Protein AF-A0A9N9K670-F1 (afdb_monomer_lite)

Organism: NCBI:txid1348616

Foldseek 3Di:
DCCVVPNDWDADPVRHTDDDDPVVVVVVVVVLVVPDDPVLVVLVCLQVLVDPDPVSPRSVVHDDPVSPVVNVVVVCVSVVVVVVD

Radius of gyration: 17.79 Å; chains: 1; bounding box: 36×34×44 Å

Sequence (85 aa):
RNWMANGEFQFTKSKNFKKPAYNLMCQWIIETWEDISTEIIEKFFKKYSISNKLDRSKDYLMHSEEKNNELEELFIILTEDLEND

Structure (mmCIF, N/CA/C/O backbone):
data_AF-A0A9N9K670-F1
#
_entry.id   AF-A0A9N9K670-F1
#
loop_
_atom_site.group_PDB
_atom_site.id
_atom_site.type_symbol
_atom_site.label_atom_id
_atom_site.label_alt_id
_atom_site.label_comp_id
_atom_site.label_asym_id
_atom_site.label_entity_id
_atom_site.label_seq_id
_atom_site.pdbx_PDB_ins_code
_atom_site.Cartn_x
_atom_site.Cartn_y
_atom_site.Cartn_z
_atom_site.occupancy
_atom_site.B_iso_or_equiv
_atom_site.auth_seq_id
_atom_site.auth_comp_id
_atom_site.auth_asym_id
_atom_site.auth_atom_id
_atom_site.pdbx_PDB_model_num
ATOM 1 N N . ARG A 1 1 ? -2.188 13.862 6.185 1.00 43.75 1 ARG A N 1
ATOM 2 C CA . ARG A 1 1 ? -2.270 13.286 7.562 1.00 43.75 1 ARG A CA 1
ATOM 3 C C . ARG A 1 1 ? -3.686 13.084 8.043 1.00 43.75 1 ARG A C 1
ATOM 5 O O . ARG A 1 1 ? -3.895 12.675 9.187 1.00 43.75 1 ARG A O 1
ATOM 12 N N . ASN A 1 2 ? -4.687 13.405 7.219 1.00 49.38 2 ASN A N 1
ATOM 13 C CA . ASN A 1 2 ? -6.058 13.490 7.696 1.00 49.38 2 ASN A CA 1
ATOM 14 C C . ASN A 1 2 ? -6.582 12.117 8.132 1.00 49.38 2 ASN A C 1
ATOM 16 O O . ASN A 1 2 ? -7.336 12.032 9.087 1.00 49.38 2 ASN A O 1
ATOM 20 N N . TRP A 1 3 ? -6.124 11.038 7.500 1.00 58.53 3 TRP A N 1
ATOM 21 C CA . TRP A 1 3 ? -6.541 9.684 7.845 1.00 58.53 3 TRP A CA 1
ATOM 22 C C . TRP A 1 3 ? -5.900 9.169 9.147 1.00 58.53 3 TRP A C 1
ATOM 24 O O . TRP A 1 3 ? -6.603 8.555 9.935 1.00 58.53 3 TRP A O 1
ATOM 34 N N . MET A 1 4 ? -4.622 9.460 9.443 1.00 57.62 4 MET A N 1
ATOM 35 C CA . MET A 1 4 ? -3.979 9.087 10.722 1.00 57.62 4 MET A CA 1
ATOM 36 C C . MET A 1 4 ? -4.460 9.931 11.907 1.00 57.62 4 MET A C 1
ATOM 38 O O . MET A 1 4 ? -4.485 9.454 13.039 1.00 57.62 4 MET A O 1
ATOM 42 N N . ALA A 1 5 ? -4.837 11.186 11.656 1.00 61.34 5 ALA A N 1
ATOM 43 C CA . ALA A 1 5 ? -5.315 12.099 12.692 1.00 61.34 5 ALA A CA 1
ATOM 44 C C . ALA A 1 5 ? -6.842 12.044 12.894 1.00 61.34 5 ALA A C 1
ATOM 46 O O . ALA A 1 5 ? -7.305 12.200 14.020 1.00 61.34 5 ALA A O 1
ATOM 47 N N . ASN A 1 6 ? -7.615 11.803 11.827 1.00 62.75 6 ASN A N 1
ATOM 48 C CA . ASN A 1 6 ? -9.087 11.848 11.811 1.00 62.75 6 ASN A CA 1
ATOM 49 C C . ASN A 1 6 ? -9.744 10.550 11.310 1.00 62.75 6 ASN A C 1
ATOM 51 O O . ASN A 1 6 ? -10.953 10.522 11.085 1.00 62.75 6 ASN A O 1
ATOM 55 N N . GLY A 1 7 ? -8.977 9.476 11.122 1.00 64.88 7 GLY A N 1
ATOM 56 C CA . GLY A 1 7 ? -9.515 8.158 10.801 1.00 64.88 7 GLY A CA 1
ATOM 57 C C . GLY A 1 7 ? -10.316 7.558 11.955 1.00 64.88 7 GLY A C 1
ATOM 58 O O . GLY A 1 7 ? -10.184 7.943 13.119 1.00 64.88 7 GLY A O 1
ATOM 59 N N . GLU A 1 8 ? -11.163 6.582 11.638 1.00 65.81 8 GLU A N 1
ATOM 60 C CA . GLU A 1 8 ? -11.928 5.860 12.651 1.00 65.81 8 GLU A CA 1
ATOM 61 C C . GLU A 1 8 ? -11.015 4.912 13.443 1.00 65.81 8 GLU A C 1
ATOM 63 O O . GLU A 1 8 ? -10.784 3.761 13.067 1.00 65.81 8 GLU A O 1
ATOM 68 N N . PHE A 1 9 ? -10.499 5.385 14.578 1.00 72.44 9 PHE A N 1
ATOM 69 C CA . PHE A 1 9 ? -9.726 4.562 15.505 1.00 72.44 9 PHE A CA 1
ATOM 70 C C . PHE A 1 9 ? -10.568 4.153 16.703 1.00 72.44 9 PHE A C 1
ATOM 72 O O . PHE A 1 9 ? -11.231 4.964 17.348 1.00 72.44 9 PHE A O 1
ATOM 79 N N . GLN A 1 10 ? -10.491 2.874 17.058 1.00 76.81 10 GLN A N 1
ATOM 80 C CA . GLN A 1 10 ? -11.058 2.381 18.304 1.00 76.81 10 GLN A CA 1
ATOM 81 C C . GLN A 1 10 ? -9.951 2.110 19.311 1.00 76.81 10 GLN A C 1
ATOM 83 O O . GLN A 1 10 ? -8.907 1.562 18.969 1.00 76.81 10 GLN A O 1
ATOM 88 N N . PHE A 1 11 ? -10.213 2.402 20.581 1.00 80.06 11 PHE A N 1
ATOM 89 C CA . PHE A 1 11 ? -9.327 2.031 21.678 1.00 80.06 11 PHE A CA 1
ATOM 90 C C . PHE A 1 11 ? -9.789 0.732 22.341 1.00 80.06 11 PHE A C 1
ATOM 92 O O . PHE A 1 11 ? -10.981 0.434 22.462 1.00 80.06 11 PHE A O 1
ATOM 99 N N . THR A 1 12 ? -8.830 -0.078 22.772 1.00 83.69 12 THR A N 1
ATOM 100 C CA . THR A 1 12 ? -9.060 -1.190 23.698 1.00 83.69 12 THR A CA 1
ATOM 101 C C . THR A 1 12 ? -9.458 -0.641 25.069 1.00 83.69 12 THR A C 1
ATOM 103 O O . THR A 1 12 ? -9.219 0.526 25.382 1.00 83.69 12 THR A O 1
ATOM 106 N N . LYS A 1 13 ? -10.014 -1.491 25.942 1.00 83.75 13 LYS A N 1
ATOM 107 C CA . LYS A 1 13 ? -10.317 -1.104 27.334 1.00 83.75 13 LYS A CA 1
ATOM 108 C C . LYS A 1 13 ? -9.080 -0.589 28.090 1.00 83.75 13 LYS A C 1
ATOM 110 O O . LYS A 1 13 ? -9.219 0.241 28.979 1.00 83.75 13 LYS A O 1
ATOM 115 N N . SER A 1 14 ? -7.886 -1.027 27.690 1.00 87.94 14 SER A N 1
ATOM 116 C CA . SER A 1 14 ? -6.597 -0.593 28.243 1.00 87.94 14 SER A CA 1
ATOM 117 C C . SER A 1 14 ? -6.004 0.641 27.547 1.00 87.94 14 SER A C 1
ATOM 119 O O . SER A 1 14 ? -4.828 0.923 27.736 1.00 87.94 14 SER A O 1
ATOM 121 N N . LYS A 1 15 ? -6.787 1.366 26.731 1.00 82.38 15 LYS A N 1
ATOM 122 C CA . LYS A 1 15 ? -6.383 2.570 25.973 1.00 82.38 15 LYS A CA 1
ATOM 123 C C . LYS A 1 15 ? -5.305 2.372 24.897 1.00 82.38 15 LYS A C 1
ATOM 125 O O . LYS A 1 15 ? -4.829 3.349 24.336 1.00 82.38 15 LYS A O 1
ATOM 130 N N . ASN A 1 16 ? -4.972 1.136 24.536 1.00 83.81 16 ASN A N 1
ATOM 131 C CA . ASN A 1 16 ? -4.173 0.868 23.335 1.00 83.81 16 ASN A CA 1
ATOM 132 C C . ASN A 1 16 ? -5.050 0.966 22.084 1.00 83.81 16 ASN A C 1
ATOM 134 O O . ASN A 1 16 ? -6.233 0.624 22.162 1.00 83.81 16 ASN A O 1
ATOM 138 N N . PHE A 1 17 ? -4.486 1.347 20.937 1.00 81.69 17 PHE A N 1
ATOM 139 C CA . PHE A 1 17 ? -5.189 1.273 19.654 1.00 81.69 17 PHE A CA 1
ATOM 140 C C . PHE A 1 17 ? -5.642 -0.161 19.366 1.00 81.69 17 PHE A C 1
ATOM 142 O O . PHE A 1 17 ? -4.885 -1.121 19.534 1.00 81.69 17 PHE A O 1
ATOM 149 N N . LYS A 1 18 ? -6.896 -0.325 18.948 1.00 83.12 18 LYS A N 1
ATOM 150 C CA . LYS A 1 18 ? -7.355 -1.585 18.372 1.00 83.12 18 LYS A CA 1
ATOM 151 C C . LYS A 1 18 ? -6.778 -1.718 16.975 1.00 83.12 18 LYS A C 1
ATOM 153 O O . LYS A 1 18 ? -6.711 -0.749 16.223 1.00 83.12 18 LYS A O 1
ATOM 158 N N . LYS A 1 19 ? -6.450 -2.957 16.618 1.00 82.62 19 LYS A N 1
ATOM 159 C CA . LYS A 1 19 ? -6.162 -3.316 15.235 1.00 82.62 19 LYS A CA 1
ATOM 160 C C . LYS A 1 19 ? -7.366 -2.928 14.352 1.00 82.62 19 LYS A C 1
ATOM 162 O O . LYS A 1 19 ? -8.491 -3.285 14.722 1.00 82.62 19 LYS A O 1
ATOM 167 N N . PRO A 1 20 ? -7.149 -2.250 13.213 1.00 81.50 20 PRO A N 1
ATOM 168 C CA . PRO A 1 20 ? -8.185 -2.025 12.213 1.00 81.50 20 PRO A CA 1
ATOM 169 C C . PRO A 1 20 ? -8.796 -3.347 11.737 1.00 81.50 20 PRO A C 1
ATOM 171 O O . PRO A 1 20 ? -8.152 -4.402 11.762 1.00 81.50 20 PRO A O 1
ATOM 174 N N . ALA A 1 21 ? -10.048 -3.306 11.293 1.00 85.50 21 ALA A N 1
ATOM 175 C CA . ALA A 1 21 ? -10.674 -4.478 10.701 1.00 85.50 21 ALA A CA 1
ATOM 176 C C . ALA A 1 21 ? -9.968 -4.859 9.383 1.00 85.50 21 ALA A C 1
ATOM 178 O O . ALA A 1 21 ? -9.436 -4.000 8.679 1.00 85.50 21 ALA A O 1
ATOM 179 N N . TYR A 1 22 ? -9.940 -6.153 9.048 1.00 87.19 22 TYR A N 1
ATOM 180 C CA . TYR A 1 22 ? -9.211 -6.634 7.866 1.00 87.19 22 TYR A CA 1
ATOM 181 C C . TYR A 1 22 ? -9.710 -6.010 6.564 1.00 87.19 22 TYR A C 1
ATOM 183 O O . TYR A 1 22 ? -8.897 -5.651 5.724 1.00 87.19 22 TYR A O 1
ATOM 191 N N . ASN A 1 23 ? -11.0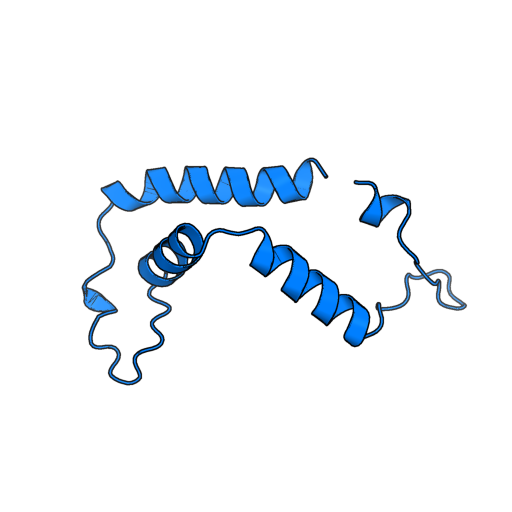24 -5.836 6.423 1.00 87.44 23 ASN A N 1
ATOM 192 C CA . ASN A 1 23 ? -11.629 -5.175 5.270 1.00 87.44 23 ASN A CA 1
ATOM 193 C C . ASN A 1 23 ? -11.107 -3.744 5.089 1.00 87.44 23 ASN A C 1
ATOM 195 O O . ASN A 1 23 ? -10.806 -3.358 3.968 1.00 87.44 23 ASN A O 1
ATOM 199 N N . LEU A 1 24 ? -10.946 -2.997 6.186 1.00 83.31 24 LEU A N 1
ATOM 200 C CA . LEU A 1 24 ? -10.428 -1.633 6.149 1.00 83.31 24 LEU A CA 1
ATOM 201 C C . LEU A 1 24 ? -8.951 -1.609 5.734 1.00 83.31 24 LEU A C 1
ATOM 203 O O . LEU A 1 24 ? -8.569 -0.818 4.883 1.00 83.31 24 LEU A O 1
ATOM 207 N N . MET A 1 25 ? -8.133 -2.532 6.255 1.00 84.69 25 MET A N 1
ATOM 208 C CA . MET A 1 25 ? -6.741 -2.653 5.803 1.00 84.69 25 MET A CA 1
ATOM 209 C C . MET A 1 25 ? -6.642 -3.046 4.324 1.00 84.69 25 MET A C 1
ATOM 211 O O . MET A 1 25 ? -5.804 -2.513 3.610 1.00 84.69 25 MET A O 1
ATOM 215 N N . CYS A 1 26 ? -7.483 -3.972 3.854 1.00 88.75 26 CYS A N 1
ATOM 216 C CA . CYS A 1 26 ? -7.514 -4.357 2.444 1.00 88.75 26 CYS A CA 1
ATOM 217 C C . CYS A 1 26 ? -7.924 -3.191 1.545 1.00 88.75 26 CYS A C 1
ATOM 219 O O . CYS A 1 26 ? -7.341 -3.034 0.480 1.00 88.75 26 CYS A O 1
ATOM 221 N N . GLN A 1 27 ? -8.890 -2.381 1.979 1.00 86.56 27 GLN A N 1
ATOM 222 C CA . GLN A 1 27 ? -9.303 -1.186 1.256 1.00 86.56 27 GLN A CA 1
ATOM 223 C C . GLN A 1 27 ? -8.148 -0.190 1.129 1.00 86.56 27 GLN A C 1
ATOM 225 O O . GLN A 1 27 ? -7.840 0.203 0.013 1.00 86.56 27 GLN A O 1
ATOM 230 N N . TRP A 1 28 ? -7.446 0.123 2.224 1.00 84.50 28 TRP A N 1
ATOM 231 C CA . TRP A 1 28 ? -6.277 1.010 2.170 1.00 84.50 28 TRP A CA 1
ATOM 232 C C . TRP A 1 28 ? -5.199 0.496 1.227 1.00 84.50 28 TRP A C 1
ATOM 234 O O . TRP A 1 28 ? -4.655 1.258 0.442 1.00 84.50 28 TRP A O 1
ATOM 244 N N . ILE A 1 29 ? -4.917 -0.808 1.278 1.00 85.00 29 ILE A N 1
ATOM 245 C CA . ILE A 1 29 ? -3.963 -1.431 0.362 1.00 85.00 29 ILE A CA 1
ATOM 246 C C . ILE A 1 29 ? -4.414 -1.191 -1.084 1.00 85.00 29 ILE A C 1
ATOM 248 O O . ILE A 1 29 ? -3.621 -0.696 -1.872 1.00 85.00 29 ILE A O 1
ATOM 252 N N . ILE A 1 30 ? -5.667 -1.501 -1.428 1.00 88.00 30 ILE A N 1
ATOM 253 C CA . ILE A 1 30 ? -6.196 -1.321 -2.790 1.00 88.00 30 ILE A CA 1
ATOM 254 C C . ILE A 1 30 ? -6.101 0.142 -3.234 1.00 88.00 30 ILE A C 1
ATOM 256 O O . ILE A 1 30 ? -5.522 0.393 -4.282 1.00 88.00 30 ILE A O 1
ATOM 260 N N . GLU A 1 31 ? -6.601 1.080 -2.428 1.00 85.75 31 GLU A N 1
ATOM 261 C CA . GLU A 1 31 ? -6.585 2.518 -2.734 1.00 85.75 31 GLU A CA 1
ATOM 262 C C . GLU A 1 31 ? -5.150 3.011 -2.980 1.00 85.75 31 GLU A C 1
ATOM 264 O O . GLU A 1 31 ? -4.867 3.622 -4.004 1.00 85.75 31 GLU A O 1
ATOM 269 N N . THR A 1 32 ? -4.202 2.640 -2.113 1.00 82.88 32 THR A N 1
ATOM 270 C CA . THR A 1 32 ? -2.786 2.994 -2.301 1.00 82.88 32 THR A CA 1
ATOM 271 C C . THR A 1 32 ? -2.189 2.374 -3.567 1.00 82.88 32 THR A C 1
ATOM 273 O O . THR A 1 32 ? -1.393 3.013 -4.247 1.00 82.88 32 THR A O 1
ATOM 276 N N . TRP A 1 33 ? -2.539 1.131 -3.908 1.00 84.69 33 TRP A N 1
ATOM 277 C CA . TRP A 1 33 ? -2.054 0.507 -5.144 1.00 84.69 33 TRP A CA 1
ATOM 278 C C . TRP A 1 33 ? -2.655 1.142 -6.404 1.00 84.69 33 TRP A C 1
ATOM 280 O O . TRP A 1 33 ? -1.994 1.121 -7.439 1.00 84.69 33 TRP A O 1
ATOM 290 N N . GLU A 1 34 ? -3.873 1.685 -6.334 1.00 86.81 34 GLU A N 1
ATOM 291 C CA . GLU A 1 34 ? -4.517 2.400 -7.444 1.00 86.81 34 GLU A CA 1
ATOM 292 C C . GLU A 1 34 ? -3.864 3.764 -7.718 1.00 86.81 34 GLU A C 1
ATOM 294 O O . GLU A 1 34 ? -3.789 4.177 -8.877 1.00 86.81 34 GLU A O 1
ATOM 299 N N . ASP A 1 35 ? -3.322 4.416 -6.687 1.00 85.19 35 ASP A N 1
ATOM 300 C CA . ASP A 1 35 ? -2.618 5.700 -6.809 1.0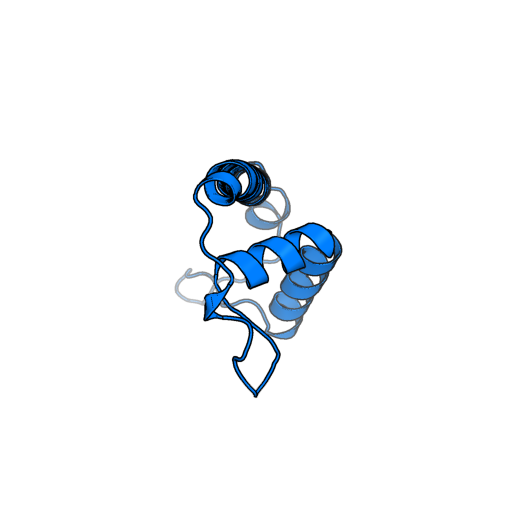0 85.19 35 ASP A CA 1
ATOM 301 C C . ASP A 1 35 ? -1.205 5.566 -7.415 1.00 85.19 35 ASP A C 1
ATOM 303 O O . ASP A 1 35 ? -0.645 6.530 -7.947 1.00 85.19 35 ASP A O 1
ATOM 307 N N . ILE A 1 36 ? -0.612 4.367 -7.380 1.00 84.38 36 ILE A N 1
ATOM 308 C CA . ILE A 1 36 ? 0.741 4.117 -7.890 1.00 84.38 36 ILE A CA 1
ATOM 309 C C . ILE A 1 36 ? 0.678 3.652 -9.347 1.00 84.38 36 ILE A C 1
ATOM 311 O O . ILE A 1 36 ? 0.039 2.657 -9.691 1.00 84.38 36 ILE A O 1
ATOM 315 N N . SER A 1 37 ? 1.430 4.317 -10.230 1.00 86.31 37 SER A N 1
ATOM 316 C CA . SER A 1 37 ? 1.474 3.917 -11.638 1.00 86.31 37 SER A CA 1
ATOM 317 C C . SER A 1 37 ? 2.080 2.518 -11.824 1.00 86.31 37 SER A C 1
ATOM 319 O O . SER A 1 37 ? 3.093 2.147 -11.221 1.00 86.31 37 SER A O 1
ATOM 321 N N . THR A 1 38 ? 1.501 1.738 -12.739 1.00 84.38 38 THR A N 1
ATOM 322 C CA . THR A 1 38 ? 1.984 0.385 -13.064 1.00 84.38 38 THR A CA 1
ATOM 323 C C . THR A 1 38 ? 3.432 0.380 -13.550 1.00 84.38 38 THR A C 1
ATOM 325 O O . THR A 1 38 ? 4.156 -0.583 -13.312 1.00 84.38 38 THR A O 1
ATOM 328 N N . GLU A 1 39 ? 3.886 1.460 -14.192 1.00 83.88 39 GLU A N 1
ATOM 329 C CA . GLU A 1 39 ? 5.276 1.616 -14.626 1.00 83.88 39 GLU A CA 1
ATOM 330 C C . GLU A 1 39 ? 6.246 1.641 -13.437 1.00 83.88 39 GLU A C 1
ATOM 332 O O . GLU A 1 39 ? 7.286 0.978 -13.473 1.00 83.88 39 GLU A O 1
ATOM 337 N N . ILE A 1 40 ? 5.896 2.365 -12.370 1.00 82.25 40 ILE A N 1
ATOM 338 C CA . ILE A 1 40 ? 6.691 2.431 -11.141 1.00 82.25 40 ILE A CA 1
ATOM 339 C C . ILE A 1 40 ? 6.747 1.042 -10.502 1.00 82.25 40 ILE A C 1
ATOM 341 O O . ILE A 1 40 ? 7.838 0.528 -10.248 1.00 82.25 40 ILE A O 1
ATOM 345 N N . ILE A 1 41 ? 5.593 0.388 -10.340 1.00 82.12 41 ILE A N 1
ATOM 346 C CA . ILE A 1 41 ? 5.498 -0.965 -9.771 1.00 82.12 41 ILE A CA 1
ATOM 347 C C . ILE A 1 41 ? 6.387 -1.933 -10.553 1.00 82.12 41 ILE A C 1
ATOM 349 O O . ILE A 1 41 ? 7.218 -2.636 -9.976 1.00 82.12 41 ILE A O 1
ATOM 353 N N . GLU A 1 42 ? 6.276 -1.939 -11.880 1.00 80.88 42 GLU A N 1
ATOM 354 C CA . GLU A 1 42 ? 7.092 -2.804 -12.718 1.00 80.88 42 GLU A CA 1
ATOM 355 C C . GLU A 1 42 ? 8.588 -2.537 -12.558 1.00 80.88 42 GLU A C 1
ATOM 357 O O . GLU A 1 42 ? 9.354 -3.497 -12.479 1.00 80.88 42 GLU A O 1
ATOM 362 N N . LYS A 1 43 ? 9.019 -1.268 -12.527 1.00 77.56 43 LYS A N 1
ATOM 363 C CA . LYS A 1 43 ? 10.435 -0.902 -12.366 1.00 77.56 43 LYS A CA 1
ATOM 364 C C . LYS A 1 43 ? 10.985 -1.349 -11.009 1.00 77.56 43 LYS A C 1
ATOM 366 O O . LYS A 1 43 ? 12.082 -1.910 -10.970 1.00 77.56 43 LYS A O 1
ATOM 371 N N . PHE A 1 44 ? 10.225 -1.176 -9.928 1.00 78.88 44 PHE A N 1
ATOM 372 C CA . PHE A 1 44 ? 10.610 -1.625 -8.588 1.00 78.88 44 PHE A CA 1
ATOM 373 C C . PHE A 1 44 ? 10.746 -3.145 -8.513 1.00 78.88 44 PHE A C 1
ATOM 375 O O . PHE A 1 44 ? 11.797 -3.659 -8.130 1.00 78.88 44 PHE A O 1
ATOM 382 N N . PHE A 1 45 ? 9.717 -3.875 -8.942 1.00 78.88 45 PHE A N 1
ATOM 383 C CA . PHE A 1 45 ? 9.722 -5.339 -8.909 1.00 78.88 45 PHE A CA 1
ATOM 384 C C . PHE A 1 45 ? 10.883 -5.907 -9.726 1.00 78.88 45 PHE A C 1
ATOM 386 O O . PHE A 1 45 ? 11.589 -6.808 -9.281 1.00 78.88 45 PHE A O 1
ATOM 393 N N . LYS A 1 46 ? 11.149 -5.306 -10.884 1.00 75.25 46 LYS A N 1
ATOM 394 C CA . LYS A 1 46 ? 12.312 -5.596 -11.718 1.00 75.25 46 LYS A CA 1
ATOM 395 C C . LYS A 1 46 ? 13.643 -5.334 -10.986 1.00 75.25 46 LYS A C 1
ATOM 397 O O . LYS A 1 46 ? 14.465 -6.241 -10.904 1.00 75.25 46 LYS A O 1
ATOM 402 N N . LYS A 1 47 ? 13.864 -4.148 -10.401 1.00 73.56 47 LYS A N 1
ATOM 403 C CA . LYS A 1 47 ? 15.109 -3.817 -9.662 1.00 73.56 47 LYS A CA 1
ATOM 404 C C . LYS A 1 47 ? 15.404 -4.805 -8.534 1.00 73.56 47 LYS A C 1
ATOM 406 O O . LYS A 1 47 ? 16.546 -5.226 -8.376 1.00 73.56 47 LYS A O 1
ATOM 411 N N . TYR A 1 48 ? 14.381 -5.197 -7.781 1.00 74.31 48 TYR A N 1
ATOM 412 C CA . TYR A 1 48 ? 14.531 -6.118 -6.653 1.00 74.31 48 TYR A CA 1
ATOM 413 C C . TYR A 1 48 ? 14.420 -7.596 -7.045 1.00 74.31 48 TYR A C 1
ATOM 415 O O . TYR A 1 48 ? 14.335 -8.456 -6.171 1.00 74.31 48 TYR A O 1
ATOM 423 N N . SER A 1 49 ? 14.444 -7.913 -8.346 1.00 67.50 49 SER A N 1
ATOM 424 C CA . SER A 1 49 ? 14.336 -9.287 -8.859 1.00 67.50 49 SER A CA 1
ATOM 425 C C . SER A 1 49 ? 13.092 -10.029 -8.347 1.00 67.50 49 SER A C 1
ATOM 427 O O . SER A 1 49 ? 13.083 -11.248 -8.189 1.00 67.50 49 SER A O 1
ATOM 429 N N . ILE A 1 50 ? 12.013 -9.288 -8.093 1.00 74.44 50 ILE A N 1
ATOM 430 C CA . ILE A 1 50 ? 10.695 -9.819 -7.757 1.00 74.44 50 ILE A CA 1
ATOM 431 C C . ILE A 1 50 ? 9.978 -10.085 -9.082 1.00 74.44 50 ILE A C 1
ATOM 433 O O . ILE A 1 50 ? 9.188 -9.290 -9.587 1.00 74.44 50 ILE A O 1
ATOM 437 N N . SER A 1 51 ? 10.328 -11.206 -9.700 1.00 67.81 51 SER A N 1
ATOM 438 C CA . SER A 1 51 ? 9.750 -11.663 -10.960 1.00 67.81 51 SER A CA 1
ATOM 439 C C . SER A 1 51 ? 8.551 -12.578 -10.702 1.00 67.81 51 SER A C 1
ATOM 441 O O . SER A 1 51 ? 8.638 -13.524 -9.924 1.00 67.81 51 SER A O 1
ATOM 443 N N . ASN A 1 52 ? 7.441 -12.360 -11.417 1.00 66.88 52 ASN A N 1
ATOM 444 C CA . ASN A 1 52 ? 6.299 -13.287 -11.415 1.00 66.88 52 ASN A CA 1
ATOM 445 C C . ASN A 1 52 ? 6.534 -14.529 -12.304 1.00 66.88 52 ASN A C 1
ATOM 447 O O . ASN A 1 52 ? 5.666 -15.389 -12.448 1.00 66.88 52 ASN A O 1
ATOM 451 N N . LYS A 1 53 ? 7.692 -14.627 -12.969 1.00 67.56 53 LYS A N 1
ATOM 452 C CA . LYS A 1 53 ? 8.026 -15.807 -13.765 1.00 67.56 53 LYS A CA 1
ATOM 453 C C . LYS A 1 53 ? 8.543 -16.925 -12.869 1.00 67.56 53 LYS A C 1
ATOM 455 O O . LYS A 1 53 ? 9.610 -16.804 -12.276 1.00 67.56 53 LYS A O 1
ATOM 460 N N . LEU A 1 54 ? 7.829 -18.049 -12.883 1.00 68.12 54 LEU A N 1
ATOM 461 C CA . LEU A 1 54 ? 8.206 -19.288 -12.194 1.00 68.12 54 LEU A CA 1
ATOM 462 C C . LEU A 1 54 ? 9.600 -19.804 -12.606 1.00 68.12 54 LEU A C 1
ATOM 464 O O . LEU A 1 54 ? 10.285 -20.436 -11.810 1.00 68.12 54 LEU A O 1
ATOM 468 N N . ASP A 1 55 ? 10.020 -19.531 -13.846 1.00 75.38 55 ASP A N 1
ATOM 469 C CA . ASP A 1 55 ? 11.297 -19.996 -14.401 1.00 75.38 55 ASP A CA 1
ATOM 470 C C . ASP A 1 55 ? 12.522 -19.226 -13.887 1.00 75.38 55 ASP A C 1
ATOM 472 O O . ASP A 1 55 ? 13.651 -19.649 -14.142 1.00 75.38 55 ASP A O 1
ATOM 476 N N . ARG A 1 56 ? 12.314 -18.099 -13.186 1.00 64.31 56 ARG A N 1
ATOM 477 C CA . ARG A 1 56 ? 13.374 -17.223 -12.670 1.00 64.31 56 ARG A CA 1
ATOM 478 C C . ARG A 1 56 ? 14.389 -16.758 -13.727 1.00 64.31 56 ARG A C 1
ATOM 480 O O . ARG A 1 56 ? 15.454 -16.238 -13.400 1.00 64.31 56 ARG A O 1
ATOM 487 N N . SER A 1 57 ? 14.081 -16.905 -15.018 1.00 66.69 57 SER A N 1
ATOM 488 C CA . SER A 1 57 ? 15.058 -16.778 -16.106 1.00 66.69 57 SER A CA 1
ATOM 489 C C . SER A 1 57 ? 15.451 -15.326 -16.401 1.00 66.69 57 SER A C 1
ATOM 491 O O . SER A 1 57 ? 16.159 -15.064 -17.370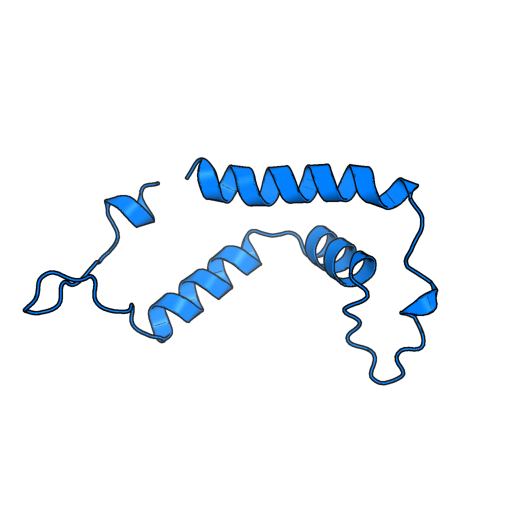 1.00 66.69 57 SER A O 1
ATOM 493 N N . LYS A 1 58 ? 14.927 -14.361 -15.645 1.00 61.31 58 LYS A N 1
ATOM 494 C CA . LYS A 1 58 ? 15.199 -12.931 -15.823 1.00 61.31 58 LYS A CA 1
ATOM 495 C C . LYS A 1 58 ? 15.798 -12.274 -14.583 1.00 61.31 58 LYS A C 1
ATOM 497 O O . LYS A 1 58 ? 16.200 -11.121 -14.682 1.00 61.31 58 LYS A O 1
ATOM 502 N N . ASP A 1 59 ? 15.926 -12.997 -13.472 1.00 62.12 59 ASP A N 1
ATOM 503 C CA . ASP A 1 59 ? 16.447 -12.442 -12.216 1.00 62.12 59 ASP A CA 1
ATOM 504 C C . ASP A 1 59 ? 17.930 -12.042 -12.342 1.00 62.12 59 ASP A C 1
ATOM 506 O O . ASP A 1 59 ? 18.374 -11.087 -11.720 1.00 62.12 59 ASP A O 1
ATOM 510 N N . TYR A 1 60 ? 18.704 -12.706 -13.210 1.00 61.12 60 TYR A N 1
ATOM 511 C CA . TYR A 1 60 ? 20.134 -12.419 -13.404 1.00 61.12 60 TYR A CA 1
ATOM 512 C C . TYR A 1 60 ? 20.433 -11.184 -14.277 1.00 61.12 60 TYR A C 1
ATOM 514 O O . TYR A 1 60 ? 21.586 -10.776 -14.386 1.00 61.12 60 TYR A O 1
ATOM 522 N N . LEU A 1 61 ? 19.426 -10.594 -14.930 1.00 59.72 61 LEU A N 1
ATOM 523 C CA . LEU A 1 61 ? 19.592 -9.466 -15.862 1.00 59.72 61 LEU A CA 1
ATOM 524 C C . LEU A 1 61 ? 19.464 -8.088 -15.186 1.00 59.72 61 LEU A C 1
ATOM 526 O O . LEU A 1 61 ? 19.509 -7.067 -15.874 1.00 59.72 61 LEU A O 1
ATOM 530 N N . MET A 1 62 ? 19.258 -8.033 -13.865 1.00 60.38 62 MET A N 1
ATOM 531 C CA . MET A 1 62 ? 18.705 -6.846 -13.197 1.00 60.38 62 MET A CA 1
ATOM 532 C C . MET A 1 62 ? 19.634 -6.222 -12.151 1.00 60.38 62 MET A C 1
ATOM 534 O O . MET A 1 62 ? 19.207 -5.928 -11.046 1.00 60.38 62 MET A O 1
ATOM 538 N N . HIS A 1 63 ? 20.887 -5.940 -12.502 1.00 57.31 63 HIS A N 1
ATOM 539 C CA . HIS A 1 63 ? 21.721 -5.006 -11.735 1.00 57.31 63 HIS A CA 1
ATOM 540 C C . HIS A 1 63 ? 22.600 -4.188 -12.684 1.00 57.31 63 HIS A C 1
ATOM 542 O O . HIS A 1 63 ? 23.678 -4.610 -13.085 1.00 57.31 63 HIS A O 1
ATOM 548 N N . SER A 1 64 ? 22.106 -3.012 -13.069 1.00 57.84 64 SER A N 1
ATOM 549 C CA . SER A 1 64 ? 22.919 -1.942 -13.650 1.00 57.84 64 SER A CA 1
ATOM 550 C C . SER A 1 64 ? 22.848 -0.754 -12.694 1.00 57.84 64 SER A C 1
ATOM 552 O O . SER A 1 64 ? 21.743 -0.281 -12.425 1.00 57.84 64 SER A O 1
ATOM 554 N N . GLU A 1 65 ? 23.992 -0.294 -12.185 1.00 58.53 65 GLU A N 1
ATOM 555 C CA . GLU A 1 65 ? 24.106 0.776 -11.175 1.00 58.53 65 GLU A CA 1
ATOM 556 C C . GLU A 1 65 ? 23.406 2.080 -11.592 1.00 58.53 65 GLU A C 1
ATOM 558 O O . GLU A 1 65 ? 22.848 2.773 -10.748 1.00 58.53 65 GLU A O 1
ATOM 563 N N . GLU A 1 66 ? 23.302 2.357 -12.894 1.00 58.06 66 GLU A N 1
ATOM 564 C CA . GLU A 1 66 ? 22.587 3.520 -13.443 1.00 58.06 66 GLU A CA 1
ATOM 565 C C . GLU A 1 66 ? 21.089 3.554 -13.084 1.00 58.06 66 GLU A C 1
ATOM 567 O O . GLU A 1 66 ? 20.517 4.627 -12.923 1.00 58.06 66 GLU A O 1
A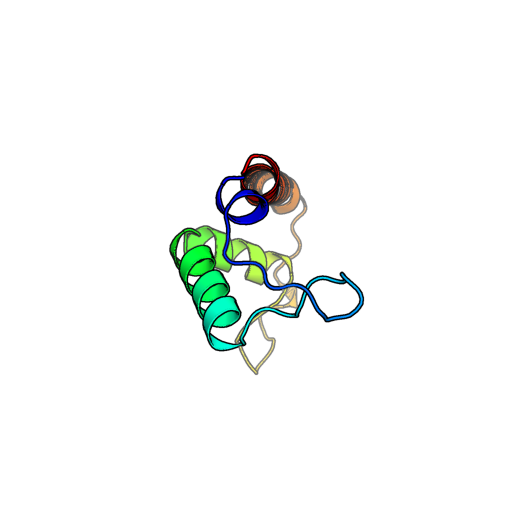TOM 572 N N . LYS A 1 67 ? 20.446 2.394 -12.883 1.00 57.28 67 LYS A N 1
ATOM 573 C CA . LYS A 1 67 ? 19.016 2.307 -12.519 1.00 57.28 67 LYS A CA 1
ATOM 574 C C . LYS A 1 67 ? 18.764 2.504 -11.023 1.00 57.28 67 LYS A C 1
ATOM 576 O O . LYS A 1 67 ? 17.608 2.515 -10.599 1.00 57.28 67 LYS A O 1
ATOM 581 N N . ASN A 1 68 ? 19.816 2.602 -10.205 1.00 61.69 68 ASN A N 1
ATOM 582 C CA . ASN A 1 68 ? 19.649 2.748 -8.765 1.00 61.69 68 ASN A CA 1
ATOM 583 C C . ASN A 1 68 ? 19.195 4.157 -8.387 1.00 61.69 68 ASN A C 1
ATOM 585 O O . ASN A 1 68 ? 18.232 4.248 -7.629 1.00 61.69 68 ASN A O 1
ATOM 589 N N . ASN A 1 69 ? 19.788 5.194 -8.986 1.00 64.88 69 ASN A N 1
ATOM 590 C CA . ASN A 1 69 ? 19.518 6.596 -8.650 1.00 64.88 69 ASN A CA 1
ATOM 591 C C . ASN A 1 69 ? 18.069 7.015 -8.961 1.00 64.88 69 ASN A C 1
ATOM 593 O O . ASN A 1 69 ? 17.402 7.569 -8.096 1.00 64.88 69 ASN A O 1
ATOM 597 N N . GLU A 1 70 ? 17.541 6.677 -10.144 1.00 66.69 70 GLU A N 1
ATOM 598 C CA . GLU A 1 70 ? 16.151 7.011 -10.524 1.00 66.69 70 GLU A CA 1
ATOM 599 C C . GLU A 1 70 ? 15.110 6.328 -9.620 1.00 66.69 70 GLU A C 1
ATOM 601 O O . GLU A 1 70 ? 14.033 6.861 -9.367 1.00 66.69 70 GLU A O 1
ATOM 606 N N . LEU A 1 71 ? 15.416 5.127 -9.119 1.00 66.31 71 LEU A N 1
ATOM 607 C CA . LEU A 1 71 ? 14.517 4.389 -8.232 1.00 66.31 71 LEU A CA 1
ATOM 608 C C . LEU A 1 71 ? 14.680 4.770 -6.762 1.00 66.31 71 LEU A C 1
ATOM 610 O O . LEU A 1 71 ? 13.748 4.560 -5.997 1.00 66.31 71 LEU A O 1
ATOM 614 N N . GLU A 1 72 ? 15.831 5.306 -6.361 1.00 70.75 72 GLU A N 1
ATOM 615 C CA . GLU A 1 72 ? 15.988 5.965 -5.062 1.00 70.75 72 GLU A CA 1
ATOM 616 C C . GLU A 1 72 ? 15.178 7.258 -5.022 1.00 70.75 72 GLU A C 1
ATOM 618 O O . GLU A 1 72 ? 14.475 7.486 -4.047 1.00 70.75 72 GLU A O 1
ATOM 623 N N . GLU A 1 73 ? 15.168 8.032 -6.108 1.00 68.88 73 GLU A N 1
ATOM 624 C CA . GLU A 1 73 ? 14.320 9.220 -6.240 1.00 68.88 73 GLU A CA 1
ATOM 625 C C . GLU A 1 73 ? 12.825 8.856 -6.217 1.00 68.88 73 GLU A C 1
ATOM 627 O O . GLU A 1 73 ? 12.065 9.437 -5.449 1.00 68.88 73 GLU A O 1
ATOM 632 N N . LEU A 1 74 ? 12.399 7.820 -6.953 1.00 70.38 74 LEU A N 1
ATOM 633 C CA . LEU A 1 74 ? 11.019 7.316 -6.869 1.00 70.38 74 LEU A CA 1
ATOM 634 C C . LEU A 1 74 ? 10.675 6.723 -5.495 1.00 70.38 74 LEU A C 1
ATOM 636 O O . LEU A 1 74 ? 9.528 6.814 -5.073 1.00 70.38 74 LEU A O 1
ATOM 640 N N . PHE A 1 75 ? 11.631 6.095 -4.805 1.00 71.69 75 PHE A N 1
ATOM 641 C CA . PHE A 1 75 ? 11.415 5.563 -3.458 1.00 71.69 75 PHE A CA 1
ATOM 642 C C . PHE A 1 75 ? 11.227 6.706 -2.468 1.00 71.69 75 PHE A C 1
ATOM 644 O O . PHE A 1 75 ? 10.281 6.661 -1.694 1.00 71.69 75 PHE A O 1
ATOM 651 N N . ILE A 1 76 ? 12.066 7.743 -2.561 1.00 71.94 76 ILE A N 1
ATOM 652 C CA . ILE A 1 76 ? 11.934 8.978 -1.789 1.00 71.94 76 ILE A CA 1
ATOM 653 C C . ILE A 1 76 ? 10.559 9.593 -2.041 1.0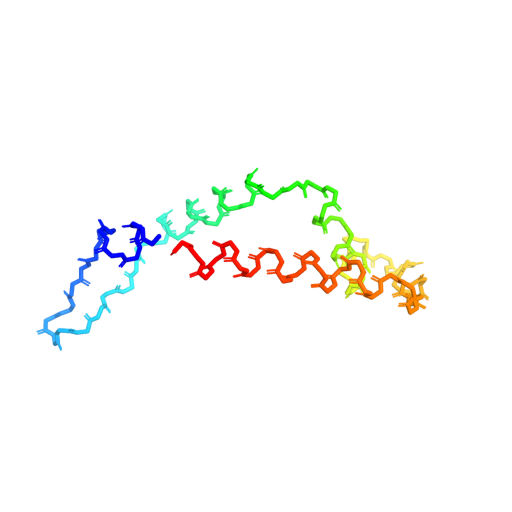0 71.94 76 ILE A C 1
ATOM 655 O O . ILE A 1 76 ? 9.849 9.791 -1.070 1.00 71.94 76 ILE A O 1
ATOM 659 N N . ILE A 1 77 ? 10.129 9.773 -3.295 1.00 67.31 77 ILE A N 1
ATOM 660 C CA . ILE A 1 77 ? 8.805 10.331 -3.632 1.00 67.31 77 ILE A CA 1
ATOM 661 C C . ILE A 1 77 ? 7.669 9.482 -3.036 1.00 67.31 77 ILE A C 1
ATOM 663 O O . ILE A 1 77 ? 6.815 10.008 -2.329 1.00 67.31 77 ILE A O 1
ATOM 667 N N . LEU A 1 78 ? 7.695 8.157 -3.231 1.00 67.38 78 LEU A N 1
ATOM 668 C CA . LEU A 1 78 ? 6.687 7.249 -2.669 1.00 67.38 78 LEU A CA 1
ATOM 669 C C . LEU A 1 78 ? 6.659 7.268 -1.134 1.00 67.38 78 LEU A C 1
ATOM 671 O O . LEU A 1 78 ? 5.611 7.029 -0.543 1.00 67.38 78 LEU A O 1
ATOM 675 N N . THR A 1 79 ? 7.794 7.511 -0.474 1.00 66.19 79 THR A N 1
ATOM 676 C CA . THR A 1 79 ? 7.868 7.592 0.993 1.00 66.19 79 THR A CA 1
ATOM 677 C 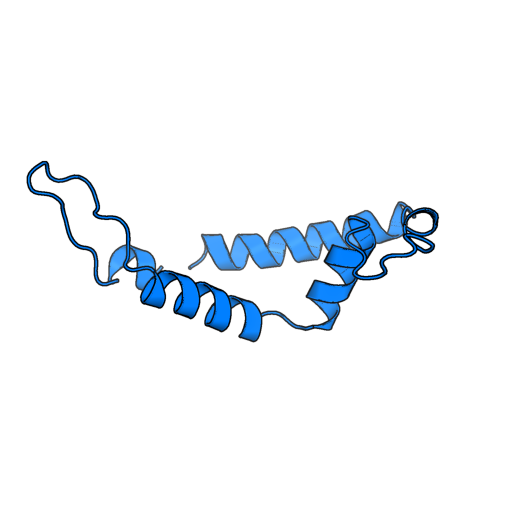C . THR A 1 79 ? 7.594 8.990 1.539 1.00 66.19 79 THR A C 1
ATOM 679 O O . THR A 1 79 ? 7.020 9.104 2.615 1.00 66.19 79 THR A O 1
ATOM 682 N N . GLU A 1 80 ? 7.936 10.049 0.807 1.00 62.53 80 GLU A N 1
ATOM 683 C CA . GLU A 1 80 ? 7.647 11.438 1.163 1.00 62.53 80 GLU A CA 1
ATOM 684 C C . GLU A 1 80 ? 6.153 11.724 1.037 1.00 62.53 80 GLU A C 1
ATOM 686 O O . GLU A 1 80 ? 5.613 12.401 1.906 1.00 62.53 80 GLU A O 1
ATOM 691 N N . ASP A 1 81 ? 5.463 11.150 0.048 1.00 57.25 81 ASP A N 1
ATOM 692 C CA . ASP A 1 81 ? 3.999 11.209 -0.046 1.00 57.25 81 ASP A CA 1
ATOM 693 C C . ASP A 1 81 ? 3.324 10.455 1.121 1.00 57.25 81 ASP A C 1
ATOM 695 O O . ASP A 1 81 ? 2.281 10.878 1.617 1.00 57.25 81 ASP A O 1
ATOM 699 N N . LEU A 1 82 ? 3.956 9.395 1.649 1.00 54.22 82 LEU A N 1
ATOM 700 C CA . LEU A 1 82 ? 3.496 8.689 2.857 1.00 54.22 82 LEU A CA 1
ATOM 701 C C . LEU A 1 82 ? 3.830 9.428 4.166 1.00 54.22 82 LEU A C 1
ATOM 703 O O . LEU A 1 82 ? 3.150 9.221 5.173 1.00 54.22 82 LEU A O 1
ATOM 707 N N . GLU A 1 83 ? 4.869 10.267 4.182 1.00 51.28 83 GLU A N 1
ATOM 708 C CA . GLU A 1 83 ? 5.271 11.050 5.353 1.00 51.28 83 GLU A CA 1
ATOM 709 C C . GLU A 1 83 ? 4.609 12.435 5.396 1.00 51.28 83 GLU A C 1
ATOM 711 O O . GLU A 1 83 ? 4.313 12.908 6.492 1.00 51.28 83 GLU A O 1
ATOM 716 N N . ASN A 1 84 ? 4.336 13.083 4.260 1.00 45.44 84 ASN A N 1
ATOM 717 C CA . ASN A 1 84 ? 3.708 14.411 4.180 1.00 45.44 84 ASN A CA 1
ATOM 718 C C . ASN A 1 84 ? 2.184 14.393 4.131 1.00 45.44 84 ASN A C 1
ATOM 720 O O . ASN A 1 84 ? 1.574 15.454 4.315 1.00 45.44 84 ASN A O 1
ATOM 724 N N . ASP A 1 85 ? 1.574 13.216 3.978 1.00 42.19 85 ASP A N 1
ATOM 725 C CA . ASP A 1 85 ? 0.245 13.001 4.514 1.00 42.19 85 ASP A CA 1
ATOM 726 C C . ASP A 1 85 ? 0.328 12.751 6.006 1.00 42.19 85 ASP A C 1
ATOM 728 O O . ASP A 1 85 ? -0.077 11.696 6.536 1.00 42.19 85 ASP A O 1
#

Secondary structure (DSSP, 8-state):
-HHHHHS---B-TTSPBPPPPHHHHHHHHHHHHHHS-HHHHHHHHHHTT----TT-TTGGG---THHHHHHHHHHHHHHHHHHH-

pLDDT: mean 71.91, std 11.89, range [42.19, 88.75]